Protein AF-A0A960LJ95-F1 (afdb_monomer_lite)

Radius of gyration: 12.8 Å; chains: 1; bounding box: 27×30×31 Å

pLDDT: mean 94.49, std 5.6, range [61.03, 98.5]

Secondary structure (DSSP, 8-state):
-EEEEE--TTT--S-HHHHHHHHHHHHHHT--EEEES-HHHHHHTT-THHHHHHTTSSS-EEEEES-HHHHHHHHHHTTPPPP-STTTEEEEETTTS-HHHHHHHHHT-

Structure (mmCIF, N/CA/C/O backbone):
data_AF-A0A960LJ95-F1
#
_entry.id   AF-A0A960LJ95-F1
#
loop_
_atom_site.group_PDB
_atom_site.id
_atom_site.type_symbol
_atom_site.label_atom_id
_atom_site.label_alt_id
_atom_site.label_comp_id
_atom_site.label_asym_id
_atom_site.label_entity_id
_atom_site.label_seq_id
_atom_site.pdbx_PDB_ins_code
_atom_site.Cartn_x
_atom_site.Cartn_y
_atom_site.Cartn_z
_atom_site.occupancy
_atom_site.B_iso_or_equiv
_atom_site.auth_seq_id
_atom_site.auth_comp_id
_atom_site.auth_asym_id
_atom_site.auth_atom_id
_atom_site.pdbx_PDB_model_num
ATOM 1 N N . MET A 1 1 ? -1.750 14.010 0.677 1.00 88.12 1 MET A N 1
ATOM 2 C CA . MET A 1 1 ? -1.081 12.709 0.879 1.00 88.12 1 MET A CA 1
ATOM 3 C C . MET A 1 1 ? -2.007 11.631 0.353 1.00 88.12 1 MET A C 1
ATOM 5 O O . MET A 1 1 ? -3.198 11.717 0.625 1.00 88.12 1 MET A O 1
ATOM 9 N N . LYS A 1 2 ? -1.492 10.676 -0.421 1.00 94.31 2 LYS A N 1
ATOM 10 C CA . LYS A 1 2 ? -2.244 9.518 -0.916 1.00 94.31 2 LYS A CA 1
ATOM 11 C C . LYS A 1 2 ? -1.863 8.290 -0.092 1.00 94.31 2 LYS A C 1
ATOM 13 O O . LYS A 1 2 ? -0.683 8.082 0.179 1.00 94.31 2 LYS A O 1
ATOM 18 N N . ILE A 1 3 ? -2.848 7.486 0.290 1.00 97.00 3 ILE A N 1
ATOM 19 C CA . ILE A 1 3 ? -2.627 6.208 0.969 1.00 97.00 3 ILE A CA 1
ATOM 20 C C . ILE A 1 3 ? -2.953 5.089 -0.015 1.00 97.00 3 ILE A C 1
ATOM 22 O O . ILE A 1 3 ? -4.000 5.111 -0.662 1.00 97.00 3 ILE A O 1
ATOM 26 N N . LEU A 1 4 ? -2.055 4.118 -0.121 1.00 97.88 4 LEU A N 1
ATOM 27 C CA . LEU A 1 4 ? -2.229 2.909 -0.909 1.00 97.88 4 LEU A CA 1
ATOM 28 C C . LEU A 1 4 ? -2.130 1.694 0.006 1.00 97.88 4 LEU A C 1
ATOM 30 O O . LEU A 1 4 ? -1.125 1.489 0.681 1.00 97.88 4 LEU A O 1
ATOM 34 N N . TYR A 1 5 ? -3.153 0.855 -0.009 1.00 98.50 5 TYR A N 1
ATOM 35 C CA . TYR A 1 5 ? -3.200 -0.375 0.761 1.00 98.50 5 TYR A CA 1
ATOM 36 C C . TYR A 1 5 ? -3.193 -1.589 -0.177 1.00 98.50 5 TYR A C 1
ATOM 38 O O . TYR A 1 5 ? -4.034 -1.724 -1.068 1.00 98.50 5 TYR A O 1
ATOM 46 N N . CYS A 1 6 ? -2.223 -2.485 0.008 1.00 98.44 6 CYS A N 1
ATOM 47 C CA . CYS A 1 6 ? -2.117 -3.736 -0.738 1.00 98.44 6 CYS A CA 1
ATOM 48 C C . CYS A 1 6 ? -2.664 -4.896 0.091 1.00 98.44 6 CYS A C 1
ATOM 50 O O . CYS A 1 6 ? -2.137 -5.215 1.157 1.00 98.44 6 CYS A O 1
ATOM 52 N N . ARG A 1 7 ? -3.671 -5.591 -0.440 1.00 97.69 7 ARG A N 1
ATOM 53 C CA . ARG A 1 7 ? -4.344 -6.689 0.258 1.00 97.69 7 ARG A CA 1
ATOM 54 C C . ARG A 1 7 ? -3.520 -7.981 0.329 1.00 97.69 7 ARG A C 1
ATOM 56 O O . ARG A 1 7 ? -3.816 -8.848 1.154 1.00 97.69 7 ARG A O 1
ATOM 63 N N . CYS A 1 8 ? -2.486 -8.118 -0.505 1.00 96.50 8 CYS A N 1
ATOM 64 C CA . CYS A 1 8 ? -1.632 -9.307 -0.585 1.00 96.50 8 CYS A CA 1
ATOM 65 C C . CYS A 1 8 ? -2.475 -10.600 -0.637 1.00 96.50 8 CYS A C 1
ATOM 67 O O . CYS A 1 8 ? -2.307 -11.515 0.180 1.00 96.50 8 CYS A O 1
ATOM 69 N N . ALA A 1 9 ? -3.460 -10.624 -1.538 1.00 95.56 9 ALA A N 1
ATOM 70 C CA . ALA A 1 9 ? -4.411 -11.722 -1.664 1.00 95.56 9 ALA A CA 1
ATOM 71 C C . ALA A 1 9 ? -3.786 -12.955 -2.338 1.00 95.56 9 ALA A C 1
ATOM 73 O O . ALA A 1 9 ? -4.118 -14.076 -1.957 1.00 95.56 9 ALA A O 1
ATOM 74 N N . PHE A 1 10 ? -2.845 -12.747 -3.262 1.00 94.50 10 PHE A N 1
ATOM 75 C CA . PHE A 1 10 ? -2.143 -13.789 -4.004 1.00 94.50 10 PHE A CA 1
ATOM 76 C C . PHE A 1 10 ? -0.940 -14.354 -3.243 1.00 94.50 10 PHE A C 1
ATOM 78 O O . PHE A 1 10 ? -0.888 -15.546 -2.960 1.00 94.50 10 PHE A O 1
ATOM 85 N N . ALA A 1 11 ? 0.038 -13.508 -2.894 1.00 93.88 11 ALA A N 1
ATOM 86 C CA . ALA A 1 11 ? 1.285 -13.982 -2.283 1.00 93.88 11 ALA A CA 1
ATOM 87 C C . ALA A 1 11 ? 1.110 -14.418 -0.818 1.00 93.88 11 ALA A C 1
ATOM 89 O O . ALA A 1 11 ? 1.898 -15.221 -0.327 1.00 93.88 11 ALA A O 1
ATOM 90 N N . GLN A 1 12 ? 0.112 -13.859 -0.120 1.00 95.25 12 GLN A N 1
ATOM 91 C CA . GLN A 1 12 ? -0.258 -14.207 1.259 1.00 95.25 12 GLN A CA 1
ATOM 92 C C . GLN A 1 12 ? 0.911 -14.187 2.264 1.00 95.25 12 GLN A C 1
ATOM 94 O O . GLN A 1 12 ? 0.914 -14.910 3.254 1.00 95.25 12 GLN A O 1
ATOM 99 N N . VAL A 1 13 ? 1.908 -13.327 2.030 1.00 96.50 13 VAL A N 1
ATOM 100 C CA . VAL A 1 13 ? 3.095 -13.194 2.897 1.00 96.50 13 VAL A CA 1
ATOM 101 C C . VAL A 1 13 ? 2.891 -12.237 4.073 1.00 96.50 13 VAL A C 1
ATOM 103 O O . VAL A 1 13 ? 3.766 -12.127 4.929 1.00 96.50 13 VAL A O 1
ATOM 106 N N . VAL A 1 14 ? 1.772 -11.512 4.091 1.00 97.06 14 VAL A N 1
ATOM 107 C CA . VAL A 1 14 ? 1.346 -10.651 5.201 1.00 97.06 14 VAL A CA 1
ATOM 108 C C . VAL A 1 14 ? 0.366 -11.443 6.074 1.00 97.06 14 VAL A C 1
ATOM 110 O O . VAL A 1 14 ? -0.587 -11.995 5.509 1.00 97.06 14 VAL A O 1
ATOM 113 N N . PRO A 1 15 ? 0.559 -11.499 7.409 1.00 97.31 15 PRO A N 1
ATOM 114 C CA . PRO A 1 15 ? -0.370 -12.173 8.314 1.00 97.31 15 PRO A CA 1
ATOM 115 C C . PRO A 1 15 ? -1.800 -11.672 8.119 1.00 97.31 15 PRO A C 1
ATOM 117 O O . PRO A 1 15 ? -2.024 -10.466 8.029 1.00 97.31 15 PRO A O 1
ATOM 120 N N . GLN A 1 16 ? -2.761 -12.599 8.048 1.00 96.56 16 GLN A N 1
ATOM 121 C CA . GLN A 1 16 ? -4.170 -12.286 7.788 1.00 96.56 16 GLN A CA 1
ATOM 122 C C . GLN A 1 16 ? -4.729 -11.275 8.795 1.00 96.56 16 GLN A C 1
ATOM 124 O O . GLN A 1 16 ? -5.334 -10.291 8.380 1.00 96.56 16 GLN A O 1
ATOM 129 N N . GLU A 1 17 ? -4.448 -11.482 10.083 1.00 97.19 17 GLU A N 1
ATOM 130 C CA . GLU A 1 17 ? -4.862 -10.582 11.163 1.00 97.19 17 GLU A CA 1
ATOM 131 C C . GLU A 1 17 ? -4.353 -9.150 10.955 1.00 97.19 17 GLU A C 1
ATOM 133 O O . GLU A 1 17 ? -5.127 -8.204 11.070 1.00 97.19 17 GLU A O 1
ATOM 138 N N . THR A 1 18 ? -3.088 -8.979 10.555 1.00 97.56 18 THR A N 1
ATOM 139 C CA . THR A 1 18 ? -2.488 -7.655 10.369 1.00 97.56 18 THR A CA 1
ATOM 140 C C . THR A 1 18 ? -3.157 -6.914 9.227 1.00 97.56 18 THR A C 1
ATOM 142 O O . THR A 1 18 ? -3.564 -5.766 9.384 1.00 97.56 18 THR A O 1
ATOM 145 N N . LYS A 1 19 ? -3.308 -7.563 8.067 1.00 96.88 19 LYS A N 1
ATOM 146 C CA . LYS A 1 19 ? -3.925 -6.902 6.914 1.00 96.88 19 LYS A CA 1
ATOM 147 C C . LYS A 1 19 ? -5.408 -6.607 7.151 1.00 96.88 19 LYS A C 1
ATOM 149 O O . LYS A 1 19 ? -5.869 -5.573 6.679 1.00 96.88 19 LYS A O 1
ATOM 154 N N . ASP A 1 20 ? -6.145 -7.464 7.858 1.00 98.00 20 ASP A N 1
ATOM 155 C CA . ASP A 1 20 ? -7.550 -7.208 8.215 1.00 98.00 20 ASP A CA 1
ATOM 156 C C . ASP A 1 20 ? -7.675 -6.026 9.174 1.00 98.00 20 ASP A C 1
ATOM 158 O O . ASP A 1 20 ? -8.408 -5.086 8.875 1.00 98.00 20 ASP A O 1
ATOM 162 N N . ALA A 1 21 ? -6.879 -6.014 10.244 1.00 98.19 21 ALA A N 1
ATOM 163 C CA . ALA A 1 21 ? -6.885 -4.936 11.224 1.00 98.19 21 ALA A CA 1
ATOM 164 C C . ALA A 1 21 ? -6.462 -3.584 10.623 1.00 98.19 21 ALA A C 1
ATOM 166 O O . ALA A 1 21 ? -7.062 -2.562 10.942 1.00 98.19 21 ALA A O 1
ATOM 167 N N . VAL A 1 22 ? -5.462 -3.551 9.728 1.00 98.19 22 VAL A N 1
ATOM 168 C CA . VAL A 1 22 ? -5.079 -2.310 9.023 1.00 98.19 22 VAL A CA 1
ATOM 169 C C . VAL A 1 22 ? -6.235 -1.791 8.171 1.00 98.19 22 VAL A C 1
ATOM 171 O O . VAL A 1 22 ? -6.513 -0.596 8.188 1.00 98.19 22 VAL A O 1
ATOM 174 N N . LEU A 1 23 ? -6.914 -2.671 7.428 1.00 98.12 23 LEU A N 1
ATOM 175 C CA . LEU A 1 23 ? -8.030 -2.271 6.572 1.00 98.12 23 LEU A CA 1
ATOM 176 C C . LEU A 1 23 ? -9.219 -1.757 7.391 1.00 98.12 23 LEU A C 1
ATOM 178 O O . LEU A 1 23 ? -9.785 -0.724 7.050 1.00 98.12 23 LEU A O 1
ATOM 182 N N . GLU A 1 24 ? -9.582 -2.464 8.461 1.00 98.19 24 GLU A N 1
ATOM 183 C CA . GLU A 1 24 ? -10.654 -2.067 9.377 1.00 98.19 24 GLU A CA 1
ATOM 184 C C . GLU A 1 24 ? -10.378 -0.683 9.968 1.00 98.19 24 GLU A C 1
ATOM 186 O O . GLU A 1 24 ? -11.172 0.236 9.780 1.00 98.19 24 GLU A O 1
ATOM 191 N N . LYS A 1 25 ? -9.195 -0.490 10.559 1.00 97.69 25 LYS A N 1
ATOM 192 C CA . LYS A 1 25 ? -8.789 0.793 11.139 1.00 97.69 25 LYS A CA 1
ATOM 193 C C . LYS A 1 25 ? -8.692 1.918 10.103 1.00 97.69 25 LYS A C 1
ATOM 195 O O . LYS A 1 25 ? -9.031 3.058 10.409 1.00 97.69 25 LYS A O 1
ATOM 200 N N . LEU A 1 26 ? -8.259 1.632 8.871 1.00 97.25 26 LEU A N 1
ATOM 201 C CA . LEU A 1 26 ? -8.285 2.618 7.784 1.00 97.25 26 LEU A CA 1
ATOM 202 C C . LEU A 1 26 ? -9.717 3.057 7.463 1.00 97.25 26 LEU A C 1
ATOM 204 O O . LEU A 1 26 ? -9.967 4.258 7.358 1.00 97.25 26 LEU A O 1
ATOM 208 N N . CYS A 1 27 ? -10.660 2.117 7.369 1.00 96.75 27 CYS A N 1
ATOM 209 C CA . CYS A 1 27 ? -12.077 2.430 7.188 1.00 96.75 27 CYS A CA 1
ATOM 210 C C . CYS A 1 27 ? -12.634 3.262 8.356 1.00 96.75 27 CYS A C 1
ATOM 212 O O . CYS A 1 27 ? -13.335 4.245 8.121 1.00 96.75 27 CYS A O 1
ATOM 214 N N . GLU A 1 28 ? -12.299 2.905 9.598 1.00 96.62 28 GLU A N 1
ATOM 215 C CA . GLU A 1 28 ? -12.727 3.631 10.802 1.00 96.62 28 GLU A CA 1
ATOM 216 C C . GLU A 1 28 ? -12.128 5.040 10.896 1.00 96.62 28 GLU A C 1
ATOM 218 O O . GLU A 1 28 ? -12.795 5.965 11.357 1.00 96.62 28 GLU A O 1
ATOM 223 N N . SER A 1 29 ? -10.893 5.231 10.419 1.00 95.19 29 SER A N 1
ATOM 224 C CA . SER A 1 29 ? -10.210 6.530 10.446 1.00 95.19 29 SER A CA 1
ATOM 225 C C . SER A 1 29 ? -10.876 7.599 9.571 1.00 95.19 29 SER A C 1
ATOM 227 O O . SER A 1 29 ? -10.607 8.788 9.736 1.00 95.19 29 SER A O 1
ATOM 229 N N . GLY A 1 30 ? -11.704 7.193 8.600 1.00 94.12 30 GLY A N 1
ATOM 230 C CA . GLY A 1 30 ? -12.298 8.091 7.608 1.00 94.12 30 GLY A CA 1
ATOM 231 C C . GLY A 1 30 ? -11.298 8.688 6.608 1.00 94.12 30 GLY A C 1
ATOM 232 O O . GLY A 1 30 ? -11.685 9.524 5.788 1.00 94.12 30 GLY A O 1
ATOM 233 N N . ALA A 1 31 ? -10.022 8.284 6.648 1.00 94.88 31 ALA A N 1
ATOM 234 C CA . ALA A 1 31 ? -9.022 8.720 5.684 1.00 94.88 31 ALA A CA 1
ATOM 235 C C . ALA A 1 31 ? -9.351 8.193 4.278 1.00 94.88 31 ALA A C 1
ATOM 237 O O . ALA A 1 31 ? -9.834 7.076 4.107 1.00 94.88 31 ALA A O 1
ATOM 238 N N . SER A 1 32 ? -9.054 8.987 3.248 1.00 95.25 32 SER A N 1
ATOM 239 C CA . SER A 1 32 ? -9.162 8.522 1.863 1.00 95.25 32 SER A CA 1
ATOM 240 C C . SER A 1 32 ? -7.955 7.654 1.504 1.00 95.25 32 SER A C 1
ATOM 242 O O . SER A 1 32 ? -6.809 8.091 1.642 1.00 95.25 32 SER A O 1
ATOM 244 N N . PHE A 1 33 ? -8.205 6.436 1.027 1.00 96.88 33 PHE A N 1
ATOM 245 C CA . PHE A 1 33 ? -7.170 5.504 0.588 1.00 96.88 33 PHE A CA 1
ATOM 246 C C . PHE A 1 33 ? -7.611 4.709 -0.642 1.00 96.88 33 PHE A C 1
ATOM 248 O O . PHE A 1 33 ? -8.796 4.466 -0.865 1.00 96.88 33 PHE A O 1
ATOM 255 N N . GLU A 1 34 ? -6.636 4.283 -1.440 1.00 97.19 34 GLU A N 1
ATOM 256 C CA . GLU A 1 34 ? -6.839 3.366 -2.557 1.00 97.19 34 GLU A CA 1
ATOM 257 C C . GLU A 1 34 ? -6.423 1.952 -2.141 1.00 97.19 34 GLU A C 1
ATOM 259 O O . GLU A 1 34 ? -5.394 1.760 -1.493 1.00 97.19 34 GLU A O 1
ATOM 264 N N . THR A 1 35 ? -7.218 0.950 -2.515 1.00 97.69 35 THR A N 1
ATOM 265 C CA . THR A 1 35 ? -6.919 -0.463 -2.252 1.00 97.69 35 THR A CA 1
ATOM 266 C C . THR A 1 35 ? -6.640 -1.203 -3.547 1.00 97.69 35 THR A C 1
ATOM 268 O O . THR A 1 35 ? -7.363 -1.048 -4.531 1.00 97.69 35 THR A O 1
ATOM 271 N N . VAL A 1 36 ? -5.633 -2.072 -3.520 1.00 97.88 36 VAL A N 1
ATOM 272 C CA . VAL A 1 36 ? -5.349 -3.033 -4.590 1.00 97.88 36 VAL A CA 1
ATOM 273 C C . VAL A 1 36 ? -5.300 -4.449 -4.037 1.00 97.88 36 VAL A C 1
ATOM 275 O O . VAL A 1 36 ? -4.856 -4.669 -2.907 1.00 97.88 36 VAL A O 1
ATOM 278 N N . SER A 1 37 ? -5.716 -5.426 -4.844 1.00 97.06 37 SER A N 1
ATOM 279 C CA . SER A 1 37 ? -5.619 -6.842 -4.473 1.00 97.06 37 SER A CA 1
ATOM 280 C C . SER A 1 37 ? -4.158 -7.244 -4.274 1.00 97.06 37 SER A C 1
ATOM 282 O O . SER A 1 37 ? -3.772 -7.718 -3.203 1.00 97.06 37 SER A O 1
ATOM 284 N N . ASP A 1 38 ? -3.328 -6.990 -5.292 1.00 97.56 38 ASP A N 1
ATOM 285 C CA . ASP A 1 38 ? -1.968 -7.509 -5.367 1.00 97.56 38 ASP A CA 1
ATOM 286 C C . ASP A 1 38 ? -1.052 -6.613 -6.203 1.00 97.56 38 ASP A C 1
ATOM 288 O O . ASP A 1 38 ? -1.039 -6.676 -7.432 1.00 97.56 38 ASP A O 1
ATOM 292 N N . LEU A 1 39 ? -0.172 -5.859 -5.536 1.00 98.00 39 LEU A N 1
ATOM 293 C CA . LEU A 1 39 ? 0.912 -5.144 -6.227 1.00 98.00 39 LEU A CA 1
ATOM 294 C C . LEU A 1 39 ? 1.821 -6.099 -7.015 1.00 98.00 39 LEU A C 1
ATOM 296 O O . LEU A 1 39 ? 2.371 -5.723 -8.047 1.00 98.00 39 LEU A O 1
ATOM 300 N N . CYS A 1 40 ? 1.983 -7.338 -6.538 1.00 97.88 40 CYS A N 1
ATOM 301 C CA . CYS A 1 40 ? 2.815 -8.333 -7.207 1.00 97.88 40 CYS A CA 1
ATOM 302 C C . CYS A 1 40 ? 2.229 -8.801 -8.546 1.00 97.88 40 CYS A C 1
ATOM 304 O O . CYS A 1 40 ? 2.981 -8.959 -9.506 1.00 97.88 40 CYS A O 1
ATOM 306 N N . GLU A 1 41 ? 0.905 -8.947 -8.640 1.00 97.56 41 GLU A N 1
ATOM 307 C CA . GLU A 1 41 ? 0.237 -9.307 -9.891 1.00 97.56 41 GLU A CA 1
ATOM 308 C C . GLU A 1 41 ? 0.265 -8.140 -10.884 1.00 97.56 41 GLU A C 1
ATOM 310 O O . GLU A 1 41 ? 0.645 -8.329 -12.042 1.00 97.56 41 GLU A O 1
ATOM 315 N N . MET A 1 42 ? -0.063 -6.926 -10.425 1.00 97.81 42 MET A N 1
ATOM 316 C CA . MET A 1 42 ? 0.011 -5.714 -11.251 1.00 97.81 42 MET A CA 1
ATOM 317 C C . MET A 1 42 ? 1.413 -5.547 -11.853 1.00 97.81 42 MET A C 1
ATOM 319 O O . MET A 1 42 ? 1.563 -5.315 -13.052 1.00 97.81 42 MET A O 1
ATOM 323 N N . ALA A 1 43 ? 2.457 -5.748 -11.045 1.00 97.75 43 ALA A N 1
ATOM 324 C CA . ALA A 1 43 ? 3.837 -5.651 -11.506 1.00 97.75 43 ALA A CA 1
ATOM 325 C C . ALA A 1 43 ? 4.229 -6.765 -12.484 1.00 97.75 43 ALA A C 1
ATOM 327 O O . ALA A 1 43 ? 4.946 -6.500 -13.449 1.00 97.75 43 ALA A O 1
ATOM 328 N N . ALA A 1 44 ? 3.751 -7.996 -12.276 1.00 97.12 44 ALA A N 1
ATOM 329 C CA . ALA A 1 44 ? 3.982 -9.106 -13.202 1.00 97.12 44 ALA A CA 1
ATOM 330 C C . ALA A 1 44 ? 3.366 -8.839 -14.586 1.00 97.12 44 ALA A C 1
ATOM 332 O O . ALA A 1 44 ? 3.932 -9.235 -15.605 1.00 97.12 44 ALA A O 1
ATOM 333 N N . ARG A 1 45 ? 2.234 -8.127 -14.624 1.00 97.06 45 ARG A N 1
ATOM 334 C CA . ARG A 1 45 ? 1.542 -7.723 -15.856 1.00 97.06 45 ARG A CA 1
ATOM 335 C C . ARG A 1 45 ? 2.051 -6.407 -16.450 1.00 97.06 45 ARG A C 1
ATOM 337 O O . ARG A 1 45 ? 1.606 -6.049 -17.535 1.00 97.06 45 ARG A O 1
ATOM 344 N N . LYS A 1 46 ? 2.974 -5.711 -15.771 1.00 96.50 46 LYS A N 1
ATOM 345 C CA . LYS A 1 46 ? 3.397 -4.337 -16.101 1.00 96.50 46 LYS A CA 1
ATOM 346 C C . LYS A 1 46 ? 2.200 -3.389 -16.249 1.00 96.50 46 LYS A C 1
ATOM 348 O O . LYS A 1 46 ? 2.116 -2.635 -17.210 1.00 96.50 46 LYS A O 1
ATOM 353 N N . ASP A 1 47 ? 1.262 -3.483 -15.310 1.00 96.88 47 ASP A N 1
ATOM 354 C CA . ASP A 1 47 ? 0.034 -2.689 -15.302 1.00 96.88 47 ASP A CA 1
ATOM 355 C C . ASP A 1 47 ? 0.355 -1.185 -15.239 1.00 96.88 47 ASP A C 1
ATOM 357 O O . ASP A 1 47 ? 1.003 -0.719 -14.295 1.00 96.88 47 ASP A O 1
ATOM 361 N N . ASP A 1 48 ? -0.108 -0.422 -16.234 1.00 93.50 48 ASP A N 1
ATOM 362 C CA . ASP A 1 48 ? 0.120 1.023 -16.328 1.00 93.50 48 ASP A CA 1
ATOM 363 C C . ASP A 1 48 ? -0.471 1.794 -15.139 1.00 93.50 48 ASP A C 1
ATOM 365 O O . ASP A 1 48 ? 0.070 2.841 -14.770 1.00 93.50 48 ASP A O 1
ATOM 369 N N . ARG A 1 49 ? -1.488 1.246 -14.457 1.00 94.81 49 ARG A N 1
ATOM 370 C CA . ARG A 1 49 ? -2.051 1.843 -13.236 1.00 94.81 49 ARG A CA 1
ATOM 371 C C . ARG A 1 49 ? -1.019 2.002 -12.124 1.00 94.81 49 ARG A C 1
ATOM 373 O O . ARG A 1 49 ? -1.169 2.882 -11.286 1.00 94.81 49 ARG A O 1
ATOM 380 N N . LEU A 1 50 ? 0.061 1.212 -12.104 1.00 95.19 50 LEU A N 1
ATOM 381 C CA . LEU A 1 50 ? 1.144 1.391 -11.126 1.00 95.19 50 LEU A CA 1
ATOM 382 C C . LEU A 1 50 ? 1.772 2.794 -11.200 1.00 95.19 50 LEU A C 1
ATOM 384 O O . LEU A 1 50 ? 2.204 3.313 -10.172 1.00 95.19 50 LEU A O 1
ATOM 388 N N . LYS A 1 51 ? 1.790 3.429 -12.380 1.00 92.62 51 LYS A N 1
ATOM 389 C CA . LYS A 1 51 ? 2.253 4.818 -12.539 1.00 92.62 51 LYS A CA 1
ATOM 390 C C . LYS A 1 51 ? 1.287 5.787 -11.856 1.00 92.62 51 LYS A C 1
ATOM 392 O O . LYS A 1 51 ? 1.707 6.619 -11.063 1.00 92.62 51 LYS A O 1
ATOM 397 N N . GLU A 1 52 ? -0.012 5.609 -12.082 1.00 92.19 52 GLU A N 1
ATOM 398 C CA . GLU A 1 52 ? -1.080 6.422 -11.479 1.00 92.19 52 GLU A CA 1
ATOM 399 C C . GLU A 1 52 ? -1.136 6.277 -9.947 1.00 92.19 52 GLU A C 1
ATOM 401 O O . GLU A 1 52 ? -1.485 7.213 -9.222 1.00 92.19 52 GLU A O 1
ATOM 406 N N . LEU A 1 53 ? -0.770 5.102 -9.426 1.00 93.31 53 LEU A N 1
ATOM 407 C CA . LEU A 1 53 ? -0.714 4.840 -7.989 1.00 93.31 53 LEU A CA 1
ATOM 408 C C . LEU A 1 53 ? 0.339 5.693 -7.273 1.00 93.31 53 LEU A C 1
ATOM 410 O O . LEU A 1 53 ? 0.053 6.189 -6.183 1.00 93.31 53 LEU A O 1
ATOM 414 N N . LEU A 1 54 ? 1.512 5.886 -7.884 1.00 90.44 54 LEU A N 1
ATOM 415 C CA . LEU A 1 54 ? 2.544 6.801 -7.378 1.00 90.44 54 LEU A CA 1
ATOM 416 C C . LEU A 1 54 ? 2.261 8.270 -7.742 1.00 90.44 54 LEU A C 1
ATOM 418 O O . LEU A 1 54 ? 2.810 9.173 -7.112 1.00 90.44 54 LEU A O 1
ATOM 422 N N . GLY A 1 55 ? 1.374 8.499 -8.714 1.00 82.81 55 GLY A N 1
ATOM 423 C CA . GLY A 1 55 ? 1.025 9.817 -9.234 1.00 82.81 55 GLY A CA 1
ATOM 424 C C . GLY A 1 55 ? 2.188 10.485 -9.969 1.00 82.81 55 GLY A C 1
ATOM 425 O O . GLY A 1 55 ? 3.223 9.875 -10.231 1.00 82.81 55 GLY A O 1
ATOM 426 N N . ASP A 1 56 ? 2.041 11.779 -10.245 1.00 78.31 56 ASP A N 1
ATOM 427 C CA . ASP A 1 56 ? 3.041 12.574 -10.975 1.00 78.31 56 ASP A CA 1
ATOM 428 C C . ASP A 1 56 ? 4.248 12.986 -10.102 1.00 78.31 56 ASP A C 1
ATOM 430 O O . ASP A 1 56 ? 5.026 13.867 -10.458 1.00 78.31 56 ASP A O 1
ATOM 434 N N . GLY A 1 57 ? 4.403 12.377 -8.920 1.00 72.69 57 GLY A N 1
ATOM 435 C CA . GLY A 1 57 ? 5.475 12.675 -7.969 1.00 72.69 57 GLY A CA 1
ATOM 436 C C . GLY A 1 57 ? 5.265 13.942 -7.133 1.00 72.69 57 GLY A C 1
ATOM 437 O O . GLY A 1 57 ? 6.079 14.226 -6.260 1.00 72.69 57 GLY A O 1
ATOM 438 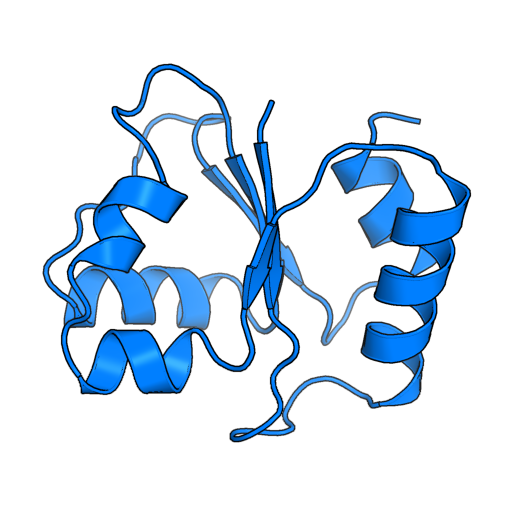N N . GLU A 1 58 ? 4.189 14.709 -7.326 1.00 80.44 58 GLU A N 1
ATOM 439 C CA . GLU A 1 58 ? 3.918 15.914 -6.524 1.00 80.44 58 GLU A CA 1
ATOM 440 C C . GLU A 1 58 ? 3.344 15.590 -5.141 1.00 80.44 58 GLU A C 1
ATOM 442 O O . GLU A 1 58 ? 3.782 16.152 -4.135 1.00 80.44 58 GLU A O 1
ATOM 447 N N . THR A 1 59 ? 2.397 14.650 -5.081 1.00 88.81 59 THR A N 1
ATOM 448 C CA . THR A 1 59 ? 1.726 14.255 -3.838 1.00 88.81 59 THR A CA 1
ATOM 449 C 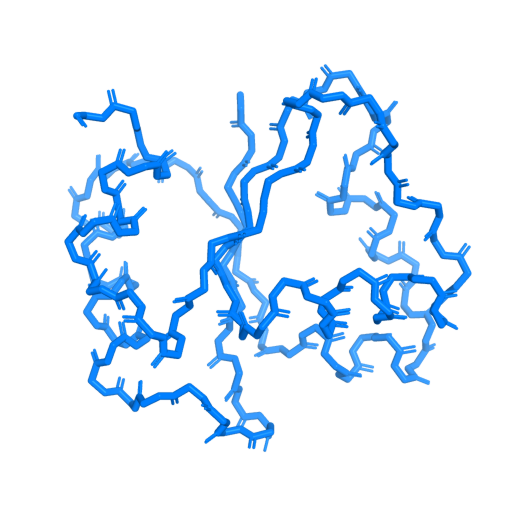C . THR A 1 59 ? 2.463 13.091 -3.173 1.00 88.81 59 THR A C 1
ATOM 451 O O . THR A 1 59 ? 2.587 12.041 -3.799 1.00 88.81 59 THR A O 1
ATOM 454 N N . PRO A 1 60 ? 2.887 13.216 -1.900 1.00 93.25 60 PRO A N 1
ATOM 455 C CA . PRO A 1 60 ? 3.458 12.101 -1.151 1.00 93.25 60 PRO A CA 1
ATOM 456 C C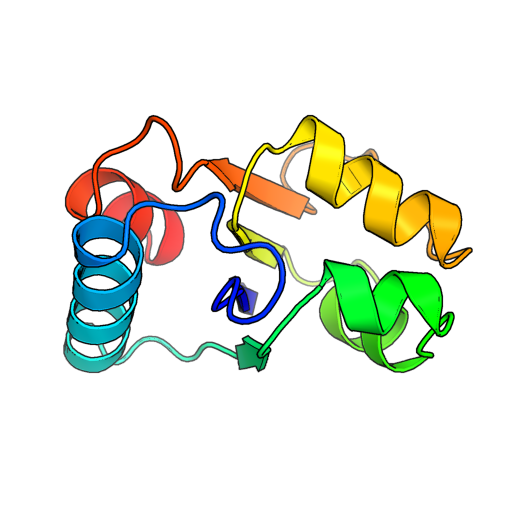 . PRO A 1 60 ? 2.512 10.902 -1.065 1.00 93.25 60 PRO A C 1
ATOM 458 O O . PRO A 1 60 ? 1.314 11.077 -0.798 1.00 93.25 60 PRO A O 1
ATOM 461 N N . VAL A 1 61 ? 3.058 9.699 -1.246 1.00 95.56 61 VAL A N 1
ATOM 462 C CA . VAL A 1 61 ? 2.327 8.429 -1.199 1.00 95.56 61 VAL A CA 1
ATOM 463 C C . VAL A 1 61 ? 2.851 7.560 -0.060 1.00 95.56 61 VAL A C 1
ATOM 465 O O . VAL A 1 61 ? 4.040 7.253 -0.002 1.00 95.56 61 VAL A O 1
ATOM 468 N N . LYS A 1 62 ? 1.956 7.107 0.817 1.00 96.62 62 LYS A N 1
ATOM 469 C CA . LYS A 1 62 ? 2.256 6.074 1.812 1.00 96.62 62 LYS A CA 1
ATOM 470 C C . LYS A 1 62 ? 1.624 4.755 1.397 1.00 96.62 62 LYS A C 1
ATOM 472 O O . LYS A 1 62 ? 0.445 4.714 1.054 1.00 96.62 62 LYS A O 1
ATOM 477 N N . ILE A 1 63 ? 2.408 3.684 1.409 1.00 97.75 63 ILE A N 1
ATOM 478 C CA . ILE A 1 63 ? 2.009 2.364 0.922 1.00 97.75 63 ILE A CA 1
ATOM 479 C C . ILE A 1 63 ? 2.074 1.359 2.071 1.00 97.75 63 ILE A C 1
ATOM 481 O O . ILE A 1 63 ? 3.164 1.018 2.517 1.00 97.75 63 ILE A O 1
ATOM 485 N N . ALA A 1 64 ? 0.939 0.818 2.505 1.00 98.38 64 ALA A N 1
ATOM 486 C CA . ALA A 1 64 ? 0.902 -0.337 3.400 1.00 98.38 64 ALA A CA 1
ATOM 487 C C . ALA A 1 64 ? 0.884 -1.632 2.579 1.00 98.38 64 ALA A C 1
ATOM 489 O O . ALA A 1 64 ? -0.049 -1.894 1.815 1.00 98.38 64 ALA A O 1
ATOM 490 N N . ALA A 1 65 ? 1.944 -2.434 2.693 1.00 98.19 65 ALA A N 1
ATOM 491 C CA . ALA A 1 65 ? 2.136 -3.633 1.877 1.00 98.19 65 ALA A CA 1
ATOM 492 C C . ALA A 1 65 ? 3.026 -4.671 2.591 1.00 98.19 65 ALA A C 1
ATOM 494 O O . ALA A 1 65 ? 3.064 -4.742 3.814 1.00 98.19 65 ALA A O 1
ATOM 495 N N . CYS A 1 66 ? 3.709 -5.531 1.831 1.00 96.88 66 CYS A N 1
ATOM 496 C CA . CYS A 1 66 ? 4.669 -6.495 2.369 1.00 96.88 66 CYS A CA 1
ATOM 497 C C . CYS A 1 66 ? 6.018 -5.817 2.698 1.00 96.88 66 CYS A C 1
ATOM 499 O O . CYS A 1 66 ? 6.052 -4.742 3.284 1.00 96.88 66 CYS A O 1
ATOM 501 N N . TYR A 1 67 ? 7.153 -6.418 2.326 1.00 96.81 67 TYR A N 1
ATOM 502 C CA . TYR A 1 67 ? 8.457 -5.814 2.598 1.00 96.81 67 TYR A CA 1
ATOM 503 C C . TYR A 1 67 ? 8.736 -4.587 1.715 1.00 96.81 67 TYR A C 1
ATOM 505 O O . TYR A 1 67 ? 8.606 -4.690 0.490 1.00 96.81 67 TYR A O 1
ATOM 513 N N . PRO A 1 68 ? 9.270 -3.480 2.272 1.00 96.06 68 PRO A N 1
ATOM 514 C CA . PRO A 1 68 ? 9.609 -2.275 1.510 1.00 96.06 68 PRO A CA 1
ATOM 515 C C . PRO A 1 68 ? 10.525 -2.541 0.315 1.0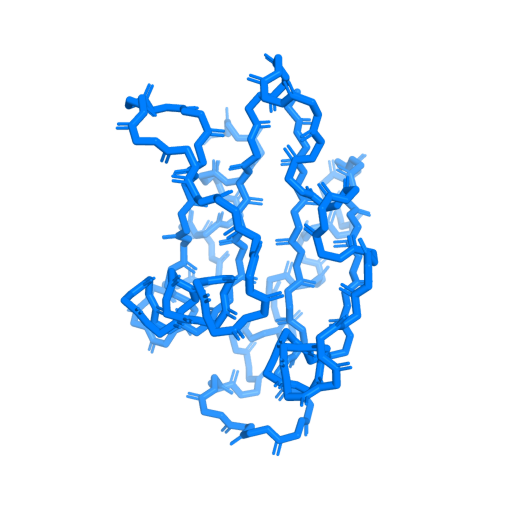0 96.06 68 PRO A C 1
ATOM 517 O O . PRO A 1 68 ? 10.314 -2.017 -0.778 1.00 96.06 68 PRO A O 1
ATOM 520 N N . ARG A 1 69 ? 11.525 -3.414 0.496 1.00 95.81 69 ARG A N 1
ATOM 521 C CA . ARG A 1 69 ? 12.438 -3.818 -0.586 1.00 95.81 69 ARG A CA 1
ATOM 522 C C . ARG A 1 69 ? 11.707 -4.542 -1.718 1.00 95.81 69 ARG A C 1
ATOM 524 O O . ARG A 1 69 ? 12.010 -4.292 -2.880 1.00 95.81 69 ARG A O 1
ATOM 531 N N . ALA A 1 70 ? 10.745 -5.405 -1.387 1.00 96.56 70 ALA A N 1
ATOM 532 C CA . ALA A 1 70 ? 9.959 -6.126 -2.382 1.00 96.56 70 ALA A CA 1
ATOM 533 C C . ALA A 1 70 ? 9.078 -5.157 -3.175 1.00 96.56 70 ALA A C 1
ATOM 535 O O . ALA A 1 70 ? 9.098 -5.191 -4.397 1.00 96.56 70 ALA A O 1
ATOM 536 N N . VAL A 1 71 ? 8.382 -4.237 -2.502 1.00 96.88 71 VAL A N 1
ATOM 537 C CA . VAL A 1 71 ? 7.529 -3.236 -3.164 1.00 96.88 71 VAL A CA 1
ATOM 538 C C . VAL A 1 71 ? 8.333 -2.364 -4.127 1.00 96.88 71 VAL A C 1
ATOM 540 O O . VAL A 1 71 ? 7.955 -2.250 -5.289 1.00 96.88 71 VAL A O 1
ATOM 543 N N . LYS A 1 72 ? 9.486 -1.831 -3.699 1.00 95.69 72 LYS A N 1
ATOM 544 C CA . LYS A 1 72 ? 10.389 -1.070 -4.583 1.00 95.69 72 LYS A CA 1
ATOM 545 C C . LYS A 1 72 ? 10.782 -1.875 -5.827 1.00 95.69 72 LYS A C 1
ATOM 547 O O . LYS A 1 72 ? 10.768 -1.347 -6.937 1.00 95.69 72 LYS A O 1
ATOM 552 N N . TRP A 1 73 ? 11.088 -3.161 -5.651 1.00 96.31 73 TRP A N 1
ATOM 553 C CA . TRP A 1 73 ? 11.414 -4.052 -6.762 1.00 96.31 73 TRP A CA 1
ATOM 554 C C . TRP A 1 73 ? 10.220 -4.302 -7.697 1.00 96.31 73 TRP A C 1
ATOM 556 O O . TRP A 1 73 ? 10.414 -4.336 -8.907 1.00 96.31 73 TRP A O 1
ATOM 566 N N . LEU A 1 74 ? 8.992 -4.418 -7.177 1.00 97.44 74 LEU A N 1
ATOM 567 C CA . LEU A 1 74 ? 7.783 -4.596 -7.991 1.00 97.44 74 LEU A CA 1
ATOM 568 C C . LEU A 1 74 ? 7.562 -3.418 -8.950 1.00 97.44 74 LEU A C 1
ATOM 570 O O . LEU A 1 74 ? 7.363 -3.638 -10.144 1.00 97.44 74 LEU A O 1
ATOM 574 N N . PHE A 1 75 ? 7.667 -2.179 -8.460 1.00 96.44 75 PHE A N 1
ATOM 575 C CA . PHE A 1 75 ? 7.559 -0.988 -9.313 1.00 96.44 75 PHE A CA 1
ATOM 576 C C . PHE A 1 75 ? 8.675 -0.938 -10.363 1.00 96.44 75 PHE A C 1
ATOM 578 O O . PHE A 1 75 ? 8.399 -0.758 -11.549 1.00 96.44 75 PHE A O 1
ATOM 585 N N . HIS A 1 76 ? 9.921 -1.209 -9.960 1.00 95.19 76 HIS A N 1
ATOM 586 C CA . HIS A 1 76 ? 11.046 -1.280 -10.892 1.00 95.19 76 HIS A CA 1
ATOM 587 C C . HIS A 1 76 ? 10.840 -2.353 -11.979 1.00 95.19 76 HIS A C 1
ATOM 589 O O . HIS A 1 76 ? 11.050 -2.087 -13.161 1.00 95.19 76 HIS A O 1
ATOM 595 N N . ASN A 1 77 ? 10.384 -3.556 -11.611 1.00 95.75 77 ASN A N 1
ATOM 596 C CA . ASN A 1 77 ? 10.095 -4.645 -12.550 1.00 95.75 77 ASN A CA 1
ATOM 597 C C . ASN A 1 77 ? 8.967 -4.292 -13.539 1.00 95.75 77 ASN A C 1
ATOM 599 O O . ASN A 1 77 ? 9.002 -4.705 -14.700 1.00 95.75 77 ASN A O 1
ATOM 603 N N . ALA A 1 78 ? 7.994 -3.494 -13.096 1.00 96.38 78 ALA A N 1
ATOM 604 C CA . ALA A 1 78 ? 6.932 -2.961 -13.943 1.00 96.38 78 ALA A CA 1
ATOM 605 C C . ALA A 1 78 ? 7.402 -1.834 -14.885 1.00 96.38 78 ALA A C 1
ATOM 607 O O . ALA A 1 78 ? 6.625 -1.373 -15.717 1.00 96.38 78 ALA A O 1
ATOM 608 N N . GLY A 1 79 ? 8.658 -1.383 -14.777 1.00 94.69 79 GLY A N 1
ATOM 609 C CA . GLY A 1 79 ? 9.169 -0.231 -15.521 1.00 94.69 79 GLY A CA 1
ATOM 610 C C . GLY A 1 79 ? 8.631 1.106 -15.007 1.00 94.69 79 GLY A C 1
ATOM 611 O O . GLY A 1 79 ? 8.639 2.089 -15.746 1.00 94.69 79 GLY A O 1
ATOM 612 N N . VAL A 1 80 ? 8.147 1.148 -13.762 1.00 94.00 80 VAL A N 1
ATOM 613 C CA . VAL A 1 80 ? 7.655 2.362 -13.108 1.00 94.00 80 VAL A CA 1
ATOM 614 C C . VAL A 1 80 ? 8.767 2.932 -12.226 1.00 94.00 80 VAL A C 1
ATOM 616 O O . VAL A 1 80 ? 9.202 2.258 -11.286 1.00 94.00 80 VAL A O 1
ATOM 619 N N . PRO A 1 81 ? 9.254 4.155 -12.504 1.00 89.81 81 PRO A N 1
ATOM 620 C CA . PRO A 1 81 ? 10.243 4.807 -11.657 1.00 89.81 81 PRO A CA 1
ATOM 621 C C . PRO A 1 81 ? 9.719 4.955 -10.227 1.00 89.81 81 PRO A C 1
ATOM 623 O O . PRO A 1 81 ? 8.627 5.472 -10.009 1.00 89.81 81 PRO A O 1
ATOM 626 N N . PHE A 1 82 ? 10.509 4.514 -9.249 1.00 90.00 82 PHE A N 1
ATOM 627 C CA . PHE A 1 82 ? 10.204 4.725 -7.838 1.00 90.00 82 PHE A CA 1
ATOM 628 C C . PHE A 1 82 ? 10.907 6.010 -7.370 1.00 90.00 82 PHE A C 1
ATOM 630 O O . PHE A 1 82 ? 12.143 6.058 -7.460 1.00 90.00 82 PHE A O 1
ATOM 637 N N . PRO A 1 83 ? 10.180 7.039 -6.893 1.00 89.56 83 PRO A N 1
ATOM 638 C CA . PRO A 1 83 ? 10.776 8.288 -6.426 1.00 89.56 83 PRO A CA 1
ATOM 639 C C . PRO A 1 83 ? 11.891 8.046 -5.402 1.00 89.56 83 PRO A C 1
ATOM 641 O O . PRO A 1 83 ? 11.729 7.265 -4.464 1.00 89.56 83 PRO A O 1
ATOM 644 N N . GLN A 1 84 ? 13.042 8.685 -5.621 1.00 83.25 84 GLN A N 1
ATOM 645 C CA . GLN A 1 84 ? 14.217 8.580 -4.743 1.00 83.25 84 GLN A CA 1
ATOM 646 C C . GLN A 1 84 ? 14.270 9.706 -3.704 1.00 83.25 84 GLN A C 1
ATOM 648 O O . GLN A 1 84 ? 15.019 9.613 -2.737 1.00 83.25 84 GLN A O 1
ATOM 653 N N . GLU A 1 85 ? 13.496 10.770 -3.919 1.00 86.44 85 GLU A N 1
ATOM 654 C CA . GLU A 1 85 ? 13.373 11.887 -2.990 1.00 86.44 85 GLU A CA 1
ATOM 655 C C . GLU A 1 85 ? 12.748 11.413 -1.673 1.00 86.44 85 GLU A C 1
ATOM 657 O O . GLU A 1 85 ? 11.697 10.761 -1.653 1.00 86.44 85 GLU A O 1
ATOM 662 N N . GLU A 1 86 ? 13.404 11.751 -0.565 1.00 82.94 86 GLU A N 1
ATOM 663 C CA . GLU A 1 86 ? 12.937 11.400 0.771 1.00 82.94 86 GLU A CA 1
ATOM 664 C C . GLU A 1 86 ? 11.548 12.006 1.035 1.00 82.94 86 GLU A C 1
ATOM 666 O O . GLU A 1 86 ? 11.267 13.150 0.680 1.00 82.94 86 GLU A O 1
ATOM 671 N N . GLY A 1 87 ? 10.647 11.208 1.610 1.00 84.12 87 GLY A N 1
ATOM 672 C CA . GLY A 1 87 ? 9.276 1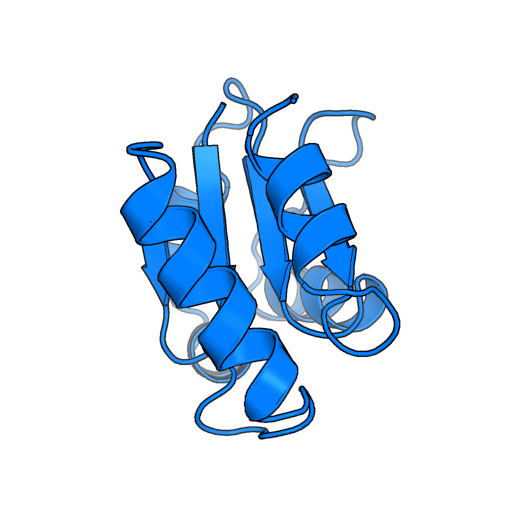1.625 1.912 1.00 84.12 87 GLY A CA 1
ATOM 673 C C . GLY A 1 87 ? 8.296 11.620 0.729 1.00 84.12 87 GLY A C 1
ATOM 674 O O . GLY A 1 87 ? 7.105 11.817 0.957 1.00 84.12 87 GLY A O 1
ATOM 675 N N . LYS A 1 88 ? 8.728 11.358 -0.517 1.00 91.75 88 LYS A N 1
ATOM 676 C CA . LYS A 1 88 ? 7.796 11.227 -1.659 1.00 91.75 88 LYS A CA 1
ATOM 677 C C . LYS A 1 88 ? 7.030 9.913 -1.652 1.00 91.75 88 LYS A C 1
ATOM 679 O O . LYS A 1 88 ? 5.825 9.916 -1.884 1.00 91.75 88 LYS A O 1
ATOM 684 N N . VAL A 1 89 ? 7.718 8.799 -1.410 1.00 94.12 89 VAL A N 1
ATOM 685 C CA . VAL A 1 89 ? 7.077 7.487 -1.284 1.00 94.12 89 VAL A CA 1
ATOM 686 C C . VAL A 1 89 ? 7.635 6.749 -0.083 1.00 94.12 89 VAL A C 1
ATOM 688 O O . VAL A 1 89 ? 8.834 6.488 0.009 1.00 94.12 89 VAL A O 1
ATOM 691 N N . GLU A 1 90 ? 6.737 6.367 0.811 1.00 95.38 90 GLU A N 1
ATOM 692 C CA . GLU A 1 90 ? 7.033 5.602 2.012 1.00 95.38 90 GLU A CA 1
ATOM 693 C C . GLU A 1 90 ? 6.303 4.260 1.947 1.00 95.38 90 GLU A C 1
ATOM 695 O O . GLU A 1 90 ? 5.137 4.197 1.561 1.00 95.38 90 GLU A O 1
ATOM 700 N N . VAL A 1 91 ? 6.995 3.172 2.291 1.00 97.06 91 VAL A N 1
ATOM 701 C CA . VAL A 1 91 ? 6.398 1.831 2.326 1.00 97.06 91 VAL A CA 1
ATOM 702 C C . VAL A 1 91 ? 6.449 1.309 3.752 1.00 97.06 91 VAL A C 1
ATOM 704 O O . VAL A 1 91 ? 7.538 1.081 4.277 1.00 97.06 91 VAL A O 1
ATOM 707 N N . LEU A 1 92 ? 5.274 1.079 4.329 1.00 97.75 92 LEU A N 1
ATOM 708 C CA . LEU A 1 92 ? 5.075 0.521 5.659 1.00 97.75 92 LEU A CA 1
ATOM 709 C C . LEU A 1 92 ? 4.946 -1.001 5.578 1.00 97.75 92 LEU A C 1
ATOM 711 O O . LEU A 1 92 ? 4.253 -1.553 4.712 1.00 97.75 92 LEU A O 1
ATOM 715 N N . ASN A 1 93 ? 5.656 -1.683 6.470 1.00 98.12 93 ASN A N 1
ATOM 716 C CA . ASN A 1 93 ? 5.881 -3.117 6.429 1.00 98.12 93 ASN A CA 1
ATOM 717 C C . ASN A 1 93 ? 4.853 -3.877 7.274 1.00 98.12 93 ASN A C 1
ATOM 719 O O . ASN A 1 93 ? 5.077 -4.134 8.456 1.00 98.12 93 ASN A O 1
ATOM 723 N N . MET A 1 94 ? 3.781 -4.357 6.643 1.00 97.44 94 MET A N 1
ATOM 724 C CA . MET A 1 94 ? 2.747 -5.152 7.322 1.00 97.44 94 MET A CA 1
ATOM 725 C C . MET A 1 94 ? 3.194 -6.552 7.755 1.00 97.44 94 MET A C 1
ATOM 727 O O . MET A 1 94 ? 2.406 -7.282 8.350 1.00 97.44 94 MET A O 1
ATOM 731 N N . ARG A 1 95 ? 4.425 -6.976 7.443 1.00 96.75 95 ARG A N 1
ATOM 732 C CA . ARG A 1 95 ? 4.941 -8.266 7.927 1.00 96.75 95 ARG A CA 1
ATOM 733 C C . ARG A 1 95 ? 5.504 -8.189 9.337 1.00 96.75 95 ARG A C 1
ATOM 735 O O . ARG A 1 95 ? 5.403 -9.177 10.055 1.00 96.75 95 ARG A O 1
ATOM 742 N N . ASP A 1 96 ? 6.085 -7.047 9.695 1.00 96.31 96 ASP A N 1
ATOM 743 C CA . ASP A 1 96 ? 6.847 -6.905 10.937 1.00 96.31 96 ASP A CA 1
ATOM 744 C C . ASP A 1 96 ? 6.271 -5.825 11.868 1.00 96.31 96 ASP A C 1
ATOM 746 O O . ASP A 1 96 ? 6.525 -5.871 13.068 1.00 96.31 96 ASP A O 1
ATOM 750 N N . GLN A 1 97 ? 5.512 -4.855 11.341 1.00 96.44 97 GLN A N 1
ATOM 751 C CA . GLN A 1 97 ? 4.892 -3.788 12.133 1.00 96.44 97 GLN A CA 1
ATOM 752 C C . GLN A 1 97 ? 3.468 -4.158 12.561 1.00 96.44 97 GLN A C 1
ATOM 754 O O . GLN A 1 97 ? 2.776 -4.926 11.884 1.00 96.44 97 GLN A O 1
ATOM 759 N N . SER A 1 98 ? 3.018 -3.586 13.681 1.00 96.94 98 SER A N 1
ATOM 760 C CA . SER A 1 98 ? 1.644 -3.758 14.146 1.00 96.94 98 SER A CA 1
ATOM 761 C C . SER A 1 98 ? 0.667 -2.956 13.281 1.00 96.94 98 SER A C 1
ATOM 763 O O . SER A 1 98 ? 1.015 -1.923 12.707 1.00 96.94 98 SER A O 1
ATOM 765 N N . ALA A 1 99 ? -0.586 -3.408 13.214 1.00 97.44 99 ALA A N 1
ATOM 766 C CA . ALA A 1 99 ? -1.627 -2.688 12.484 1.00 97.44 99 ALA A CA 1
ATOM 767 C C . ALA A 1 99 ? -1.869 -1.270 13.031 1.00 97.44 99 ALA A C 1
ATOM 769 O O . ALA A 1 99 ? -2.255 -0.381 12.280 1.00 97.44 99 ALA A O 1
ATOM 770 N N . GLU A 1 100 ? -1.656 -1.057 14.331 1.00 96.56 100 GLU A N 1
ATOM 771 C CA . GLU A 1 100 ? -1.795 0.255 14.963 1.00 96.56 100 GLU A CA 1
ATOM 772 C C . GLU A 1 100 ? -0.701 1.222 14.522 1.00 96.56 100 GLU A C 1
ATOM 774 O O . GLU A 1 100 ? -1.027 2.303 14.039 1.00 96.56 100 GLU A O 1
ATOM 779 N N . ASP A 1 101 ? 0.564 0.801 14.598 1.00 97.06 101 ASP A N 1
ATOM 780 C CA . ASP A 1 101 ? 1.700 1.627 14.171 1.00 97.06 101 ASP A CA 1
ATOM 781 C C . ASP A 1 101 ? 1.553 2.018 12.700 1.00 97.06 101 ASP A 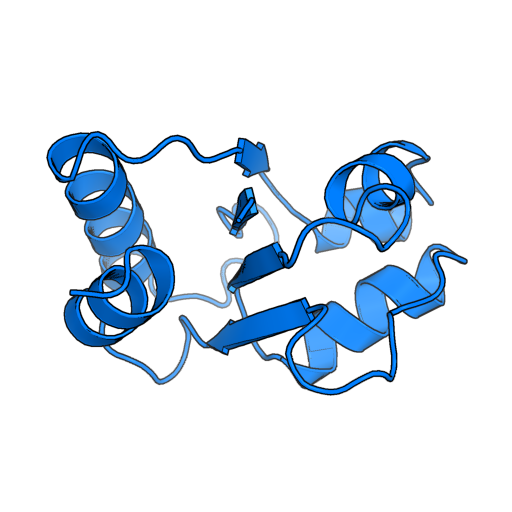C 1
ATOM 783 O O . ASP A 1 101 ? 1.671 3.188 12.344 1.00 97.06 101 ASP A O 1
ATOM 787 N N . ILE A 1 102 ? 1.191 1.048 11.853 1.00 97.56 102 ILE A N 1
ATOM 788 C CA . ILE A 1 102 ? 0.975 1.284 10.425 1.00 97.56 102 ILE A CA 1
ATOM 789 C C . ILE A 1 102 ? -0.100 2.342 10.208 1.00 97.56 102 ILE A C 1
ATOM 791 O O . ILE A 1 102 ? 0.115 3.276 9.445 1.00 97.56 102 ILE A O 1
ATOM 795 N N . VAL A 1 103 ? -1.262 2.213 10.849 1.00 97.06 103 VAL A N 1
ATOM 796 C CA . VAL A 1 103 ? -2.368 3.154 10.633 1.00 97.06 103 VAL A CA 1
ATOM 797 C C . VAL A 1 103 ? -2.011 4.545 11.147 1.00 97.06 103 VAL A C 1
ATOM 799 O O . VAL A 1 103 ? -2.249 5.509 10.424 1.00 97.06 103 VAL A O 1
ATOM 802 N N . ASN A 1 104 ? -1.381 4.653 12.320 1.00 96.31 104 ASN A N 1
ATOM 803 C CA . ASN A 1 104 ? -0.920 5.934 12.860 1.00 96.31 104 ASN A CA 1
ATOM 804 C C . ASN A 1 104 ? 0.046 6.623 11.887 1.00 96.31 104 ASN A C 1
ATOM 806 O O . ASN A 1 104 ? -0.134 7.794 11.546 1.00 96.31 104 ASN A O 1
ATOM 810 N N . GLU A 1 105 ? 1.004 5.872 11.337 1.00 95.81 105 GLU A N 1
ATOM 811 C CA . GLU A 1 105 ? 1.925 6.377 10.321 1.00 95.81 105 GLU A CA 1
ATOM 812 C C . GLU A 1 105 ? 1.209 6.762 9.012 1.00 95.81 105 GLU A C 1
ATOM 814 O O . GLU A 1 105 ? 1.565 7.772 8.397 1.00 95.81 105 GLU A O 1
ATOM 819 N N . LEU A 1 106 ? 0.197 6.004 8.568 1.00 95.81 106 LEU A N 1
ATOM 820 C CA . LEU A 1 106 ? -0.584 6.314 7.362 1.00 95.81 106 LEU A CA 1
ATOM 821 C C . LEU A 1 106 ? -1.405 7.599 7.508 1.00 95.81 106 LEU A C 1
ATOM 823 O O . LEU A 1 106 ? -1.451 8.397 6.568 1.00 95.81 106 LEU A O 1
ATOM 827 N N . THR A 1 107 ? -2.064 7.791 8.652 1.00 94.00 107 THR A N 1
ATOM 828 C CA . THR A 1 107 ? -3.013 8.893 8.872 1.00 94.00 107 THR A CA 1
ATOM 829 C C . THR A 1 107 ? -2.384 10.118 9.532 1.00 94.00 107 THR A C 1
ATOM 831 O O . THR A 1 107 ? -2.996 11.183 9.513 1.00 94.00 107 THR A O 1
ATOM 834 N N . GLY A 1 108 ? -1.163 10.002 10.062 1.00 84.81 108 GLY A N 1
ATOM 835 C CA . GLY A 1 108 ? -0.452 11.089 10.740 1.00 84.81 108 GLY A CA 1
ATOM 836 C C . GLY A 1 108 ? -0.992 11.404 12.137 1.00 84.81 108 GLY A C 1
ATOM 837 O O . GLY A 1 108 ? -0.984 12.575 12.519 1.00 84.81 108 GLY A O 1
ATOM 838 N N . ASN A 1 109 ? -1.484 10.383 12.850 1.00 61.03 109 ASN A N 1
ATOM 839 C CA . ASN A 1 109 ? -1.955 10.485 14.238 1.00 61.03 109 ASN A CA 1
ATOM 840 C C . ASN A 1 109 ? -0.848 10.164 15.244 1.00 61.03 109 ASN A C 1
ATOM 842 O O . ASN A 1 109 ? 0.021 9.327 14.913 1.00 61.03 109 ASN A O 1
#

Foldseek 3Di:
DEEEEEQCQPVCLFPNVQSVLLVVVCVVVPDDYHYDDHLQVCLVVLPPCLQVQLNPLPAAYEYEDADPVVSCVSCVSSVHDDDPDPRRYHYDHSRPDHSVVSNCVRVVD

Sequence (109 aa):
MKILYCRCAFAQVVPQETKDAVLEKLCESGASFETVSDLCEMAARKDDRLKELLGDGETPVKIAACYPRAVKWLFHNAGVPFPQEEGKVEVLNMRDQSAEDIVNELTGN